Protein AF-A0A034VU36-F1 (afdb_monomer_lite)

pLDDT: mean 87.7, std 7.92, range [60.28, 95.69]

Secondary structure (DSSP, 8-state):
-HHHHHHHHHHHHHHHHHHHHHHHHHHHHHHHHHHHHHHH-TTTHHHHHHHHHHHHHHHHHHHHHHHHHHHHHH--HHHHHHHHHHHHHHHHHHHHHH---S---

Organism: Bactrocera dorsalis (NCBI:txid27457)

Sequence (105 aa):
VIIGKSISCQLIELFLFTLFGFVGGTGFHNNAVTVNPQDLAPSHSGSVFGLMNTVGAVPGFLGVYLAGHILEITQSWPIVFSTAAAINLVGWTVFMVFGSAEAIV

InterPro domains:
  IPR036259 MFS transporter superfamily [G3DSA:1.20.1250.20] (6-103)
  IPR036259 MFS transporter superfamily [SSF103473] (14-98)
  IPR050382 Major Facilitator Superfamily Sodium/Anion Cotransporter [PTHR11662] (14-102)

Foldseek 3Di:
DVVVVVVVVVVVVVVVVVVVVVVVVVVVVVVCLQCQLCLAEVPCSVVVSVVVVVVVVVCVVVLVVVLVVCCVPPVDPVVSVVVVVVVVVVVVVVCVVPPDSHYDD

Structure (mmCIF, N/CA/C/O backbone):
data_AF-A0A034VU36-F1
#
_entry.id   AF-A0A034VU36-F1
#
loop_
_atom_site.group_PDB
_atom_site.id
_atom_site.type_symbol
_atom_site.label_atom_id
_atom_site.label_alt_id
_atom_site.label_comp_id
_atom_site.label_asym_id
_atom_site.label_entity_id
_atom_site.label_seq_id
_atom_site.pdbx_PDB_ins_code
_atom_site.Cartn_x
_atom_site.Cartn_y
_atom_site.Cartn_z
_atom_site.occupancy
_atom_site.B_iso_or_equiv
_atom_site.auth_seq_id
_atom_site.auth_comp_id
_atom_site.auth_asym_id
_atom_site.auth_atom_id
_atom_site.pdbx_PDB_model_num
ATOM 1 N N . VAL A 1 1 ? -3.232 -3.026 43.964 1.00 60.28 1 VAL A N 1
ATOM 2 C CA . VAL A 1 1 ? -2.529 -1.825 43.439 1.00 60.28 1 VAL A CA 1
ATOM 3 C C . VAL A 1 1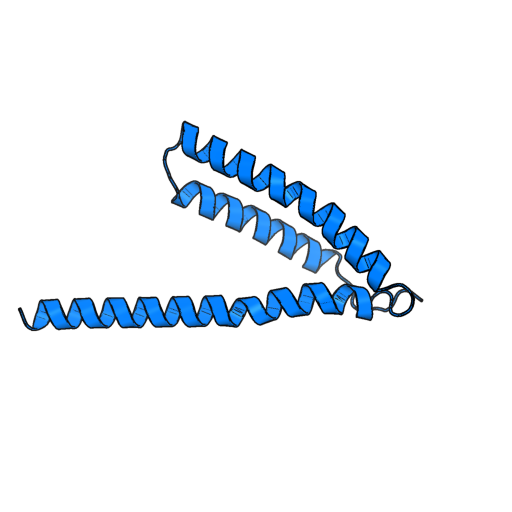 ? -1.257 -2.186 42.669 1.00 60.28 1 VAL A C 1
ATOM 5 O O . VAL A 1 1 ? -1.152 -1.799 41.516 1.00 60.28 1 VAL A O 1
ATOM 8 N N . ILE A 1 2 ? -0.335 -2.974 43.239 1.00 62.62 2 ILE A N 1
ATOM 9 C CA . ILE A 1 2 ? 0.940 -3.352 42.587 1.00 62.62 2 ILE A CA 1
ATOM 10 C C . ILE A 1 2 ? 0.723 -4.169 41.295 1.00 62.62 2 ILE A C 1
ATOM 12 O O . ILE A 1 2 ? 1.301 -3.850 40.263 1.00 62.62 2 ILE A O 1
ATOM 16 N N . ILE A 1 3 ? -0.194 -5.145 41.314 1.00 65.31 3 ILE A N 1
ATOM 17 C CA . ILE A 1 3 ? -0.531 -5.977 40.140 1.00 65.31 3 ILE A CA 1
ATOM 18 C C . ILE A 1 3 ? -1.170 -5.143 39.011 1.00 65.31 3 ILE A C 1
ATOM 20 O O . ILE A 1 3 ? -0.820 -5.305 37.848 1.00 65.31 3 ILE A O 1
ATOM 24 N N . GLY A 1 4 ? -2.043 -4.186 39.351 1.00 66.31 4 GLY A N 1
ATOM 25 C CA . GLY A 1 4 ? -2.653 -3.280 38.368 1.00 66.31 4 GLY A CA 1
ATOM 26 C C . GLY A 1 4 ? -1.633 -2.350 37.703 1.00 66.31 4 GLY A C 1
ATOM 27 O O . GLY A 1 4 ? -1.714 -2.112 36.505 1.00 66.31 4 GLY A O 1
ATOM 28 N N . LYS A 1 5 ? -0.619 -1.896 38.453 1.00 65.38 5 LYS A N 1
ATOM 29 C CA . LYS A 1 5 ? 0.476 -1.076 37.916 1.00 65.38 5 LYS A CA 1
ATOM 30 C C . LYS A 1 5 ? 1.408 -1.883 37.001 1.00 65.38 5 LYS A C 1
ATOM 32 O O . LYS A 1 5 ? 1.824 -1.364 35.975 1.00 65.38 5 LYS A O 1
ATOM 37 N N . SER A 1 6 ? 1.659 -3.155 37.325 1.00 68.62 6 SER A N 1
ATOM 38 C CA . SER A 1 6 ? 2.426 -4.077 36.470 1.00 68.62 6 SER A CA 1
ATOM 39 C C . SER A 1 6 ? 1.737 -4.325 35.124 1.00 68.62 6 SER A C 1
ATOM 41 O O . SER A 1 6 ? 2.384 -4.240 34.085 1.00 68.62 6 SER A O 1
ATOM 43 N N . ILE A 1 7 ? 0.421 -4.562 35.132 1.00 75.62 7 ILE A N 1
ATOM 44 C CA . ILE A 1 7 ? -0.364 -4.776 33.904 1.00 75.62 7 ILE A CA 1
ATOM 45 C C . ILE A 1 7 ? -0.395 -3.502 33.046 1.00 75.62 7 ILE A C 1
ATOM 47 O O . ILE A 1 7 ? -0.196 -3.575 31.835 1.00 75.62 7 ILE A O 1
ATOM 51 N N . SER A 1 8 ? -0.578 -2.323 33.653 1.00 73.94 8 SER A N 1
ATOM 52 C CA . SER A 1 8 ? -0.492 -1.048 32.926 1.00 73.94 8 SER A CA 1
ATOM 53 C C . SER A 1 8 ? 0.884 -0.821 32.288 1.00 73.94 8 SER A C 1
ATOM 55 O O . SER A 1 8 ? 0.943 -0.370 31.148 1.00 73.94 8 SER A O 1
ATOM 57 N N . CYS A 1 9 ? 1.981 -1.155 32.977 1.00 73.19 9 CYS A N 1
ATOM 58 C CA . CYS A 1 9 ? 3.335 -1.048 32.422 1.00 73.19 9 CYS A CA 1
ATOM 59 C C . CYS A 1 9 ? 3.548 -1.978 31.215 1.00 73.19 9 CYS A C 1
ATOM 61 O O . CYS A 1 9 ? 4.056 -1.525 30.194 1.00 73.19 9 CYS A O 1
ATOM 63 N N . GLN A 1 10 ? 3.091 -3.232 31.283 1.00 80.06 10 GLN A N 1
ATOM 64 C CA . GLN A 1 10 ? 3.210 -4.188 30.170 1.00 80.06 10 GLN A CA 1
ATOM 65 C C . GLN A 1 10 ? 2.419 -3.754 28.927 1.00 80.06 10 GLN A C 1
ATOM 67 O O . GLN A 1 10 ? 2.877 -3.928 27.799 1.00 80.06 10 GLN A O 1
ATOM 72 N N . LEU A 1 11 ? 1.242 -3.152 29.119 1.00 80.25 11 LEU A N 1
ATOM 73 C CA . LEU A 1 11 ? 0.445 -2.604 28.018 1.00 80.25 11 LEU A CA 1
ATOM 74 C C . LEU A 1 11 ? 1.139 -1.419 27.332 1.00 80.25 11 LEU A C 1
ATOM 76 O O . LEU A 1 11 ? 1.076 -1.297 26.110 1.00 80.25 11 LEU A O 1
ATOM 80 N N . ILE A 1 12 ? 1.825 -0.569 28.101 1.00 85.69 12 ILE A N 1
ATOM 81 C CA . ILE A 1 12 ? 2.596 0.558 27.559 1.00 85.69 12 ILE A CA 1
ATOM 82 C C . ILE A 1 12 ? 3.789 0.047 26.745 1.00 85.69 12 ILE A C 1
ATOM 84 O O . ILE A 1 12 ? 4.014 0.527 25.638 1.00 85.69 12 ILE A O 1
ATOM 88 N N . GLU A 1 13 ? 4.523 -0.948 27.243 1.00 84.25 13 GLU A N 1
ATOM 89 C CA . GLU A 1 13 ? 5.657 -1.535 26.515 1.00 84.25 13 GLU A CA 1
ATOM 90 C C . GLU A 1 13 ? 5.223 -2.175 25.189 1.00 84.25 13 GLU A C 1
ATOM 92 O O . GLU A 1 13 ? 5.851 -1.938 24.155 1.00 84.25 13 GLU A O 1
ATOM 97 N N . LEU A 1 14 ? 4.105 -2.909 25.183 1.00 85.69 14 LEU A N 1
ATOM 98 C CA . LEU A 1 14 ? 3.542 -3.495 23.963 1.00 85.69 14 LEU A CA 1
ATOM 99 C C . LEU A 1 14 ? 3.119 -2.420 22.945 1.00 85.69 14 LEU A C 1
ATOM 101 O O . LEU A 1 14 ? 3.349 -2.567 21.740 1.00 85.69 14 LEU A O 1
ATOM 105 N N . PHE A 1 15 ? 2.525 -1.324 23.418 1.00 86.56 15 PHE A N 1
ATOM 106 C CA . PHE A 1 15 ? 2.150 -0.191 22.574 1.00 86.56 15 PHE A CA 1
ATOM 107 C C . PHE A 1 15 ? 3.376 0.502 21.963 1.00 86.56 15 PHE A C 1
ATOM 109 O O . PHE A 1 15 ? 3.409 0.775 20.764 1.00 86.56 15 PHE A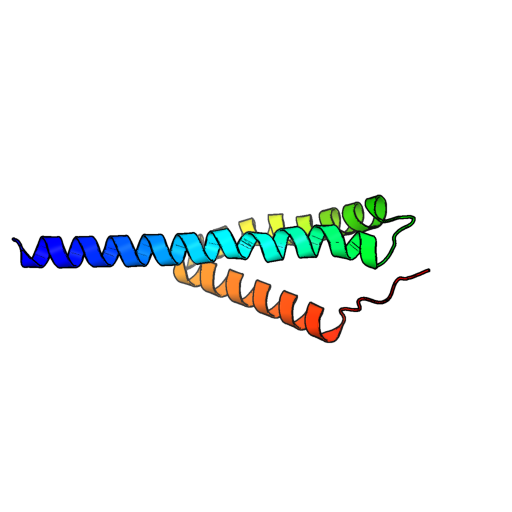 O 1
ATOM 116 N N . LEU A 1 16 ? 4.422 0.735 22.757 1.00 87.69 16 LEU A N 1
ATOM 117 C CA . LEU A 1 16 ? 5.662 1.338 22.266 1.00 87.69 16 LEU A CA 1
ATOM 118 C C . LEU A 1 16 ? 6.366 0.438 21.246 1.00 87.69 16 LEU A C 1
ATOM 120 O O . LEU A 1 16 ? 6.846 0.930 20.225 1.00 87.69 16 LEU A O 1
ATOM 124 N N . PHE A 1 17 ? 6.386 -0.875 21.482 1.00 89.06 17 PHE A N 1
ATOM 125 C CA . PHE A 1 17 ? 6.987 -1.835 20.560 1.00 89.06 17 PHE A CA 1
ATOM 126 C C . PHE A 1 17 ? 6.258 -1.873 19.209 1.00 89.06 17 PHE A C 1
ATOM 128 O O . PHE A 1 17 ? 6.892 -1.837 18.153 1.00 89.06 17 PHE A O 1
ATOM 135 N N . THR A 1 18 ? 4.923 -1.891 19.230 1.00 88.06 18 THR A N 1
ATOM 136 C CA . THR A 1 18 ? 4.108 -1.885 18.003 1.00 88.06 18 THR A CA 1
ATOM 137 C C . THR A 1 18 ? 4.236 -0.575 17.228 1.00 88.06 18 THR A C 1
ATOM 139 O O . THR A 1 18 ? 4.392 -0.612 16.006 1.00 88.06 18 THR A O 1
ATOM 142 N N . LEU A 1 19 ? 4.264 0.574 17.911 1.00 88.31 19 LEU A N 1
ATOM 143 C CA . LEU A 1 19 ? 4.527 1.860 17.262 1.00 88.31 19 LEU A CA 1
ATOM 144 C C . LEU A 1 19 ? 5.924 1.925 16.642 1.00 88.31 19 LEU A C 1
ATOM 146 O O . LEU A 1 19 ? 6.054 2.359 15.499 1.00 88.31 19 LEU A O 1
ATOM 150 N N . PHE A 1 20 ? 6.957 1.479 17.360 1.00 89.88 20 PHE A N 1
ATOM 151 C CA . PHE A 1 20 ? 8.325 1.482 16.842 1.00 89.88 20 PHE A CA 1
ATOM 152 C C . PHE A 1 20 ? 8.453 0.609 15.590 1.00 89.88 20 PHE A C 1
ATOM 154 O O . PHE A 1 20 ? 9.007 1.055 14.585 1.00 89.88 20 PHE A O 1
ATOM 161 N N . GLY A 1 21 ? 7.886 -0.601 15.620 1.00 87.81 21 GLY A N 1
ATOM 162 C CA . GLY A 1 21 ? 7.873 -1.496 14.464 1.00 87.81 21 GLY A CA 1
ATOM 163 C C . GLY A 1 21 ? 7.152 -0.889 13.258 1.00 87.81 21 GLY A C 1
ATOM 164 O O . GLY A 1 21 ? 7.669 -0.939 12.142 1.00 87.81 21 GLY A O 1
ATOM 165 N N . PHE A 1 22 ? 5.995 -0.257 13.478 1.00 87.38 22 PHE A N 1
ATOM 166 C CA . PHE A 1 22 ? 5.231 0.376 12.403 1.00 87.38 22 PHE A CA 1
ATOM 167 C C . PHE A 1 22 ? 5.967 1.576 11.799 1.00 87.38 22 PHE A C 1
ATOM 169 O O . PHE A 1 22 ? 6.152 1.638 10.584 1.00 87.38 22 PHE A O 1
ATOM 176 N N . VAL A 1 23 ? 6.442 2.503 12.638 1.00 89.31 23 VAL A N 1
ATOM 177 C CA . VAL A 1 23 ? 7.172 3.696 12.187 1.00 89.31 23 VAL A CA 1
ATOM 178 C C . VAL A 1 23 ? 8.473 3.299 11.490 1.00 89.31 23 VAL A C 1
ATOM 180 O O . VAL A 1 23 ? 8.754 3.818 10.412 1.00 89.31 23 VAL A O 1
ATOM 183 N N . GLY A 1 24 ? 9.222 2.331 12.025 1.00 88.31 24 GLY A N 1
ATOM 184 C CA . GLY A 1 24 ? 10.415 1.792 11.366 1.00 88.31 24 GLY A CA 1
ATOM 185 C C . GLY A 1 24 ? 10.103 1.193 9.989 1.00 88.31 24 GLY A C 1
ATOM 186 O O . GLY A 1 24 ? 10.822 1.448 9.022 1.00 88.31 24 GLY A O 1
ATOM 187 N N . GLY A 1 25 ? 8.981 0.478 9.867 1.00 86.94 25 GLY A N 1
ATOM 188 C CA . GLY A 1 25 ? 8.505 -0.101 8.610 1.00 86.94 25 GLY A CA 1
ATOM 189 C C . GLY A 1 25 ? 8.194 0.928 7.517 1.00 86.94 25 GLY A C 1
ATOM 190 O O . GLY A 1 25 ? 8.394 0.645 6.334 1.00 86.94 25 GLY A O 1
ATOM 191 N N . THR A 1 26 ? 7.785 2.148 7.885 1.00 88.44 26 THR A N 1
ATOM 192 C CA 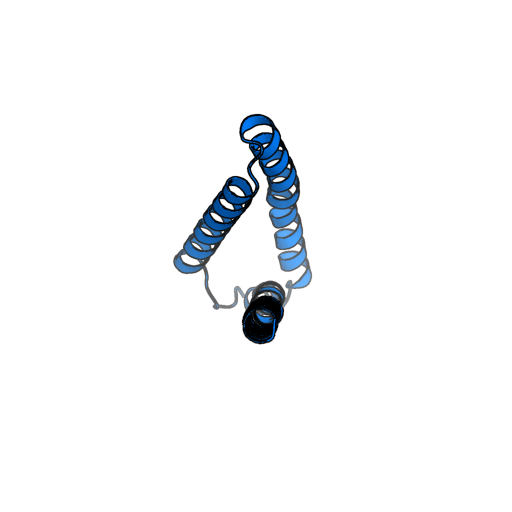. THR A 1 26 ? 7.514 3.217 6.903 1.00 88.44 26 THR A CA 1
ATOM 193 C C . THR A 1 26 ? 8.744 3.592 6.074 1.00 88.44 26 THR A C 1
ATOM 195 O O . THR A 1 26 ? 8.597 4.064 4.945 1.00 88.44 26 THR A O 1
ATOM 198 N N . GLY A 1 27 ? 9.957 3.332 6.577 1.00 88.56 27 GLY A N 1
ATOM 199 C CA . GLY A 1 27 ? 11.190 3.533 5.821 1.00 88.56 27 GLY A CA 1
ATOM 200 C C . GLY A 1 27 ? 11.211 2.719 4.527 1.00 88.56 27 GLY A C 1
ATOM 201 O O . GLY A 1 27 ? 11.517 3.265 3.471 1.00 88.56 27 GLY A O 1
ATOM 202 N N . PHE A 1 28 ? 10.815 1.445 4.567 1.00 87.06 28 PHE A N 1
ATOM 203 C CA . PHE A 1 28 ? 10.789 0.599 3.367 1.00 87.06 28 PHE A CA 1
ATOM 204 C C . PHE A 1 28 ? 9.824 1.135 2.309 1.00 87.06 28 PHE A C 1
ATOM 206 O O . PHE A 1 28 ? 10.173 1.185 1.134 1.00 87.06 28 PHE A O 1
ATOM 213 N N . HIS A 1 29 ? 8.645 1.600 2.730 1.00 87.56 29 HIS A N 1
ATOM 214 C CA . HIS A 1 29 ? 7.655 2.185 1.827 1.00 87.56 29 HIS A CA 1
ATOM 215 C C . HIS A 1 29 ? 8.186 3.449 1.139 1.00 87.56 29 HIS A C 1
ATOM 217 O O . HIS A 1 29 ? 8.167 3.541 -0.087 1.00 87.56 29 HIS A O 1
ATOM 223 N N . ASN A 1 30 ? 8.699 4.407 1.916 1.00 88.06 30 ASN A N 1
ATOM 224 C CA . ASN A 1 30 ? 9.159 5.686 1.373 1.00 88.06 30 ASN A CA 1
ATOM 225 C C . ASN A 1 30 ? 10.348 5.520 0.420 1.00 88.06 30 ASN A C 1
ATOM 227 O O . ASN A 1 30 ? 10.391 6.179 -0.615 1.00 88.06 30 ASN A O 1
ATOM 231 N N . ASN A 1 31 ? 11.290 4.629 0.742 1.00 88.50 31 ASN A N 1
ATOM 232 C CA . ASN A 1 31 ? 12.419 4.355 -0.144 1.00 88.50 31 ASN A CA 1
ATOM 233 C C . ASN A 1 31 ? 11.963 3.641 -1.420 1.00 88.50 31 ASN A C 1
ATOM 235 O O . ASN A 1 31 ? 12.355 4.053 -2.504 1.00 88.50 31 ASN A O 1
ATOM 239 N N . ALA A 1 32 ? 11.087 2.635 -1.323 1.00 86.69 32 ALA A N 1
ATOM 240 C CA . ALA A 1 32 ? 10.600 1.909 -2.497 1.00 86.69 32 ALA A CA 1
ATOM 241 C C . ALA A 1 32 ? 9.925 2.837 -3.521 1.00 86.69 32 ALA A C 1
ATOM 243 O O . ALA A 1 32 ? 10.176 2.727 -4.718 1.00 86.69 32 ALA A O 1
ATOM 244 N N . VAL A 1 33 ? 9.109 3.792 -3.062 1.00 88.06 33 VAL A N 1
ATOM 245 C CA . VAL A 1 33 ? 8.393 4.720 -3.954 1.00 88.06 33 VAL A CA 1
ATOM 246 C C . VAL A 1 33 ? 9.338 5.715 -4.640 1.00 88.06 33 VAL A C 1
ATOM 248 O O . VAL A 1 33 ? 9.080 6.101 -5.780 1.00 88.06 33 VAL A O 1
ATOM 251 N N . THR A 1 34 ? 10.424 6.133 -3.984 1.00 87.62 34 THR A N 1
ATOM 252 C CA . THR A 1 34 ? 11.349 7.143 -4.530 1.00 87.62 34 THR A CA 1
ATOM 253 C C . THR A 1 34 ? 12.438 6.558 -5.423 1.00 87.62 34 THR A C 1
ATOM 255 O O . THR A 1 34 ? 12.856 7.234 -6.367 1.00 87.62 34 THR A O 1
ATOM 258 N N . VAL A 1 35 ? 12.885 5.323 -5.165 1.00 89.62 35 VAL A N 1
ATOM 259 C CA . VAL A 1 35 ? 13.923 4.655 -5.975 1.00 89.62 35 VAL A CA 1
ATOM 260 C C . VAL A 1 35 ? 13.348 3.979 -7.217 1.00 89.62 35 VAL A C 1
ATOM 262 O O . VAL A 1 35 ? 13.966 4.041 -8.271 1.00 89.62 35 VAL A O 1
ATOM 265 N N . ASN A 1 36 ? 12.119 3.454 -7.157 1.00 89.62 36 ASN A N 1
ATOM 266 C CA . ASN A 1 36 ? 11.495 2.752 -8.284 1.00 89.62 36 ASN A CA 1
ATOM 267 C C . ASN A 1 36 ? 11.441 3.569 -9.603 1.00 89.62 36 ASN A C 1
ATOM 269 O O . ASN A 1 36 ? 11.794 3.021 -10.643 1.00 89.62 36 ASN A O 1
ATOM 273 N N . PRO A 1 37 ? 11.083 4.873 -9.622 1.00 88.75 37 PRO A N 1
ATOM 274 C CA . PRO A 1 37 ? 11.185 5.687 -10.839 1.00 88.75 37 PRO A CA 1
ATOM 275 C C . PRO A 1 37 ? 12.619 5.848 -11.362 1.00 88.75 37 PRO A C 1
ATOM 277 O O . PRO A 1 37 ? 12.813 6.007 -12.565 1.00 88.75 37 PRO A O 1
ATOM 280 N N . GLN A 1 38 ? 13.612 5.868 -10.467 1.00 88.38 38 GLN A N 1
ATOM 281 C CA . GLN A 1 38 ? 15.024 6.026 -10.828 1.00 88.38 38 GLN A CA 1
ATOM 282 C C . GLN A 1 38 ? 15.575 4.739 -11.438 1.00 88.38 38 GLN A C 1
ATOM 284 O O . GLN A 1 38 ? 16.279 4.810 -12.442 1.00 88.38 38 GLN A O 1
ATOM 289 N N . ASP A 1 39 ? 15.196 3.593 -10.874 1.00 88.88 39 ASP A N 1
ATOM 290 C CA . ASP A 1 39 ? 15.557 2.272 -11.387 1.00 88.88 39 ASP A CA 1
ATOM 291 C C . ASP A 1 39 ? 14.878 1.997 -12.739 1.00 88.88 39 ASP A C 1
ATOM 293 O O . ASP A 1 39 ? 15.511 1.486 -13.662 1.00 88.88 39 ASP A O 1
ATOM 297 N N . LEU A 1 40 ? 13.606 2.391 -12.890 1.00 86.81 40 LEU A N 1
ATOM 298 C CA . LEU A 1 40 ? 12.843 2.200 -14.128 1.00 86.81 40 LEU A CA 1
ATOM 299 C C . LEU A 1 40 ? 13.262 3.144 -15.259 1.00 86.81 40 LEU A C 1
ATOM 301 O O . LEU A 1 40 ? 13.291 2.714 -16.405 1.00 86.81 40 LEU A O 1
ATOM 305 N N . ALA A 1 41 ? 13.525 4.422 -14.978 1.00 87.69 41 ALA A N 1
ATOM 306 C CA . ALA A 1 41 ? 13.788 5.430 -16.009 1.00 87.69 41 ALA A CA 1
ATOM 307 C C . ALA A 1 41 ? 14.829 6.461 -15.532 1.00 87.69 41 ALA A C 1
ATOM 309 O O . ALA A 1 41 ? 14.475 7.600 -15.210 1.00 87.69 41 ALA A O 1
ATOM 310 N N . PRO A 1 42 ? 16.128 6.118 -15.509 1.00 84.75 42 PRO A N 1
ATOM 311 C CA . PRO A 1 42 ? 17.166 6.964 -14.913 1.00 84.75 42 PRO A CA 1
ATOM 312 C C . PRO A 1 42 ? 17.299 8.341 -15.584 1.00 84.75 42 PRO A C 1
ATOM 314 O O . PRO A 1 42 ? 17.563 9.336 -14.909 1.00 84.75 42 PRO A O 1
ATOM 317 N N . SER A 1 43 ? 17.058 8.429 -16.895 1.00 89.38 43 SER A N 1
ATOM 318 C CA . SER A 1 43 ? 17.118 9.675 -17.675 1.00 89.38 43 SER A CA 1
ATOM 319 C C . SER A 1 43 ? 15.904 10.599 -17.480 1.00 89.38 43 SER A C 1
ATOM 321 O O . SER A 1 43 ? 16.023 11.805 -17.685 1.00 89.38 43 SER A O 1
ATOM 323 N N . HIS A 1 44 ? 14.754 10.062 -17.048 1.00 88.38 44 HIS A N 1
ATOM 324 C CA . HIS A 1 44 ? 13.475 10.786 -16.926 1.00 88.38 44 HIS A CA 1
ATOM 325 C C . HIS A 1 44 ? 12.791 10.578 -15.559 1.00 88.38 44 HIS A C 1
ATOM 327 O O . HIS A 1 44 ? 11.578 10.761 -15.416 1.00 88.38 44 HIS A O 1
ATOM 333 N N . SER A 1 45 ? 13.566 10.216 -14.536 1.00 88.44 45 SER A N 1
ATOM 334 C CA . SER A 1 45 ? 13.079 9.773 -13.223 1.00 88.44 45 SER A CA 1
ATOM 335 C C . SER A 1 45 ? 12.172 10.794 -12.530 1.00 88.44 45 SER A C 1
ATOM 337 O O . SER A 1 45 ? 11.144 10.427 -11.960 1.00 88.44 45 SER A O 1
ATOM 339 N N . GLY A 1 46 ? 12.489 12.088 -12.644 1.00 89.0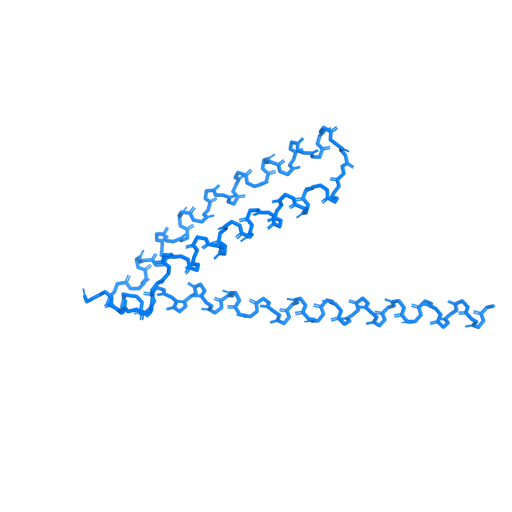0 46 GLY A N 1
ATOM 340 C CA . GLY A 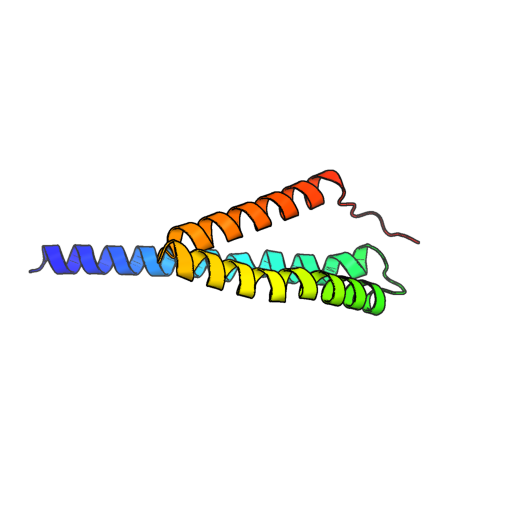1 46 ? 11.667 13.169 -12.094 1.00 89.00 46 GLY A CA 1
ATOM 341 C C . GLY A 1 46 ? 10.273 13.256 -12.725 1.00 89.00 46 GLY A C 1
ATOM 342 O O . GLY A 1 46 ? 9.285 13.443 -12.016 1.00 89.00 46 GLY A O 1
ATOM 343 N N . SER A 1 47 ? 10.165 13.071 -14.044 1.00 92.31 47 SER A N 1
ATOM 344 C CA . SER A 1 47 ? 8.877 13.074 -14.750 1.00 92.31 47 SER A CA 1
ATOM 345 C C . SER A 1 47 ? 8.044 11.840 -14.409 1.00 92.31 47 SER A C 1
ATOM 347 O O . SER A 1 47 ? 6.843 11.967 -14.163 1.00 92.31 47 SER A O 1
ATOM 349 N N . VAL A 1 48 ? 8.676 10.663 -14.332 1.00 91.00 48 VAL A N 1
ATOM 350 C CA . VAL A 1 48 ? 8.007 9.413 -13.934 1.00 91.00 48 VAL A CA 1
ATOM 351 C C . VAL A 1 48 ? 7.494 9.508 -12.497 1.00 91.00 48 VAL A C 1
ATOM 353 O O . VAL A 1 48 ? 6.326 9.213 -12.246 1.00 91.00 48 VAL A O 1
ATOM 356 N N . PHE A 1 49 ? 8.312 10.007 -11.566 1.00 91.81 49 PHE A N 1
ATOM 357 C CA . PHE A 1 49 ? 7.883 10.243 -10.188 1.00 91.81 49 PHE A CA 1
ATOM 358 C C . PHE A 1 49 ? 6.732 11.258 -10.105 1.00 91.81 49 PHE A C 1
ATOM 360 O O . PHE A 1 49 ? 5.770 11.046 -9.367 1.00 91.81 49 PHE A O 1
ATOM 367 N N . GLY A 1 50 ? 6.786 12.333 -10.899 1.00 92.69 50 GLY A N 1
ATOM 368 C CA . GLY A 1 50 ? 5.704 13.314 -10.995 1.00 92.69 50 GLY A CA 1
ATOM 369 C C . GLY A 1 50 ? 4.375 12.681 -11.416 1.00 92.69 50 GLY A C 1
ATOM 370 O O . GLY A 1 50 ? 3.360 12.890 -10.750 1.00 92.69 50 GLY A O 1
ATOM 371 N N . LEU A 1 51 ? 4.390 11.845 -12.459 1.00 92.81 51 LEU A N 1
ATOM 372 C CA . LEU A 1 51 ? 3.211 11.095 -12.906 1.00 92.81 51 LEU A CA 1
ATOM 373 C C . LEU A 1 51 ? 2.696 10.138 -11.828 1.00 92.81 51 LEU A C 1
ATOM 375 O O . LEU A 1 51 ? 1.494 10.118 -11.558 1.00 92.81 51 LEU A O 1
ATOM 379 N N . MET A 1 52 ? 3.588 9.389 -11.175 1.00 91.62 52 MET A N 1
ATOM 380 C CA . MET A 1 52 ? 3.223 8.501 -10.067 1.00 91.62 52 MET A CA 1
ATOM 381 C C . MET A 1 52 ? 2.530 9.267 -8.935 1.00 91.62 52 MET A C 1
ATOM 383 O O . MET A 1 52 ? 1.505 8.812 -8.431 1.00 91.62 52 MET A O 1
ATOM 387 N N . ASN A 1 53 ? 3.032 10.451 -8.573 1.00 92.25 53 ASN A N 1
ATOM 388 C CA . ASN A 1 53 ? 2.424 11.291 -7.543 1.00 92.25 53 ASN A CA 1
ATOM 389 C C . ASN A 1 53 ? 1.049 11.835 -7.972 1.00 92.25 53 ASN A C 1
ATOM 391 O O . ASN A 1 53 ? 0.112 11.845 -7.175 1.00 92.25 53 ASN A O 1
ATOM 395 N N . THR A 1 54 ? 0.884 12.240 -9.236 1.00 93.62 54 THR A N 1
ATOM 396 C CA . THR A 1 54 ? -0.423 12.677 -9.759 1.00 93.62 54 THR A CA 1
ATOM 397 C C . THR A 1 54 ? -1.449 11.545 -9.736 1.00 93.62 54 THR A C 1
ATOM 399 O O . THR A 1 54 ? -2.566 11.744 -9.261 1.00 93.62 54 THR A O 1
ATOM 402 N N . VAL A 1 55 ? -1.076 10.350 -10.202 1.00 92.06 55 VAL A N 1
ATOM 403 C CA . VAL A 1 55 ? -1.961 9.176 -10.168 1.00 92.06 55 VAL A CA 1
ATOM 404 C C . VAL A 1 55 ? -2.263 8.771 -8.724 1.00 92.06 55 VAL A C 1
ATOM 406 O O . VAL A 1 55 ? -3.412 8.472 -8.410 1.00 92.06 55 VAL A O 1
ATOM 409 N N . GLY A 1 56 ? -1.273 8.830 -7.828 1.00 90.25 56 GLY A N 1
ATOM 410 C CA . GLY A 1 56 ? -1.425 8.532 -6.401 1.00 90.25 56 GLY A CA 1
ATOM 411 C C . GLY A 1 56 ? -2.299 9.532 -5.633 1.00 90.25 56 GLY A C 1
ATOM 412 O O . GLY A 1 56 ? -2.955 9.154 -4.662 1.00 90.25 56 GLY A O 1
ATOM 413 N N . ALA A 1 57 ? -2.393 10.784 -6.086 1.00 92.94 57 ALA A N 1
ATOM 414 C CA . ALA A 1 57 ? -3.263 11.782 -5.466 1.00 92.94 57 ALA A CA 1
ATOM 415 C C . ALA A 1 57 ? -4.758 11.440 -5.611 1.00 92.94 57 ALA A C 1
ATOM 417 O O . ALA A 1 57 ? -5.553 11.769 -4.727 1.00 92.94 57 ALA A O 1
ATOM 418 N N . VAL A 1 58 ? -5.142 10.746 -6.691 1.00 92.44 58 VAL A N 1
ATOM 419 C CA . VAL A 1 58 ? -6.537 10.364 -6.967 1.00 92.44 58 VAL A CA 1
ATOM 420 C C . VAL A 1 58 ? -7.136 9.466 -5.871 1.00 92.44 58 VAL A C 1
ATOM 422 O O . VAL A 1 58 ? -8.133 9.856 -5.259 1.00 92.44 58 VAL A O 1
ATOM 425 N N . PRO A 1 59 ? -6.552 8.298 -5.543 1.00 89.88 59 PRO A N 1
ATOM 426 C CA . PRO A 1 59 ? -7.026 7.491 -4.425 1.00 89.88 59 PRO A CA 1
ATOM 427 C C . PRO A 1 59 ? -6.856 8.203 -3.076 1.00 89.88 59 PRO A C 1
ATOM 429 O O . PRO A 1 59 ? -7.610 7.907 -2.155 1.00 89.88 59 PRO A O 1
ATOM 432 N N . GLY A 1 60 ? -5.932 9.165 -2.957 1.00 89.00 60 GLY A N 1
ATOM 433 C CA . GLY A 1 60 ? -5.768 9.983 -1.755 1.00 89.00 60 GLY A CA 1
ATOM 434 C C . GLY A 1 60 ? -7.035 10.763 -1.391 1.00 89.00 60 GLY A C 1
ATOM 435 O O . GLY A 1 60 ? -7.544 10.624 -0.279 1.00 89.00 60 GLY A O 1
ATOM 436 N N . PHE A 1 61 ? -7.597 11.535 -2.327 1.00 91.44 61 PHE A N 1
ATOM 437 C CA . PHE A 1 61 ? -8.826 12.288 -2.042 1.00 91.44 61 PHE A CA 1
ATOM 438 C C . PHE A 1 61 ? -10.069 11.382 -1.990 1.00 91.44 61 PHE A C 1
ATOM 440 O O . PHE A 1 61 ? -10.936 11.583 -1.136 1.00 91.44 61 PHE A O 1
ATOM 447 N N . LEU A 1 62 ? -10.149 10.356 -2.851 1.00 93.25 62 LEU A N 1
ATOM 448 C CA . LEU A 1 62 ? -11.256 9.389 -2.832 1.00 93.25 62 LEU A CA 1
ATOM 449 C C . LEU A 1 62 ? -11.291 8.598 -1.520 1.00 93.25 62 LEU A C 1
ATOM 451 O O . LEU A 1 62 ? -12.367 8.346 -0.981 1.00 93.25 62 LEU A O 1
ATOM 455 N N . GLY A 1 63 ? -10.126 8.245 -0.979 1.00 92.31 63 GLY A N 1
ATOM 456 C CA . GLY A 1 63 ? -9.996 7.537 0.289 1.00 92.31 63 GLY A CA 1
ATOM 457 C C . GLY A 1 63 ? -10.559 8.331 1.466 1.00 92.31 63 GLY A C 1
ATOM 458 O O . GLY A 1 63 ? -11.254 7.759 2.302 1.00 92.31 63 GLY A O 1
ATOM 459 N N . VAL A 1 64 ? -10.337 9.651 1.504 1.00 93.44 64 VAL A N 1
ATOM 460 C CA . VAL A 1 64 ? -10.913 10.529 2.540 1.00 93.44 64 VAL A CA 1
ATOM 461 C C . VAL A 1 64 ? -12.439 10.548 2.452 1.00 93.44 64 VAL A C 1
ATOM 463 O O . VAL A 1 64 ? -13.114 10.405 3.472 1.00 93.44 64 VAL A O 1
ATOM 466 N N . TYR A 1 65 ? -12.988 10.669 1.240 1.00 94.62 65 TYR A N 1
ATOM 467 C CA . TYR A 1 65 ? -14.435 10.632 1.030 1.00 94.62 65 TYR A CA 1
ATOM 468 C C . TYR A 1 65 ? -15.041 9.287 1.459 1.00 94.62 65 TYR A C 1
ATOM 470 O O . TYR A 1 65 ? -16.017 9.258 2.209 1.00 94.62 65 TYR A O 1
ATOM 478 N N . LEU A 1 66 ? -14.428 8.172 1.048 1.00 93.31 66 LEU A N 1
ATOM 479 C CA . LEU A 1 66 ? -14.862 6.827 1.430 1.00 93.31 66 LEU A CA 1
ATOM 480 C C . LEU A 1 66 ? -14.813 6.618 2.947 1.00 93.31 66 LEU A C 1
ATOM 482 O O . LEU A 1 66 ? -15.762 6.084 3.515 1.00 93.31 66 LEU A O 1
ATOM 486 N N . ALA A 1 67 ? -13.749 7.068 3.616 1.00 94.00 67 ALA A N 1
ATOM 487 C CA . ALA A 1 67 ? -13.641 6.985 5.070 1.00 94.00 67 ALA A CA 1
ATOM 488 C C . ALA A 1 67 ? -14.762 7.771 5.770 1.00 94.00 67 ALA A C 1
ATOM 490 O O . ALA A 1 67 ? -15.382 7.251 6.698 1.00 94.00 67 ALA A O 1
ATOM 491 N N . GLY A 1 68 ? -15.061 8.984 5.293 1.00 93.50 68 GLY A N 1
ATOM 492 C CA . GLY A 1 68 ? -16.170 9.796 5.799 1.00 93.50 68 GLY A CA 1
ATOM 493 C C . GLY A 1 68 ? -17.524 9.108 5.627 1.00 93.50 68 GLY A C 1
ATOM 494 O O . GLY A 1 68 ? -18.289 9.016 6.584 1.00 93.50 68 GLY A O 1
ATOM 495 N N . HIS A 1 69 ? -17.784 8.545 4.447 1.00 94.69 69 HIS A N 1
ATOM 496 C CA . HIS A 1 69 ? -19.033 7.843 4.156 1.00 94.69 69 HIS A CA 1
ATOM 497 C C . HIS A 1 69 ? -19.212 6.566 4.995 1.00 94.69 69 HIS A C 1
ATOM 499 O O . HIS A 1 69 ? -20.290 6.308 5.532 1.00 94.69 69 HIS A O 1
ATOM 505 N N . ILE A 1 70 ? -18.143 5.779 5.168 1.00 93.44 70 ILE A N 1
ATOM 506 C CA . ILE A 1 70 ? -18.160 4.585 6.026 1.00 93.44 70 ILE A CA 1
ATOM 507 C C . ILE A 1 70 ? -18.455 4.979 7.474 1.00 93.44 70 ILE A C 1
ATOM 509 O O . ILE A 1 70 ? -19.254 4.313 8.138 1.00 93.44 70 ILE A O 1
ATOM 513 N N . LEU A 1 71 ? -17.830 6.050 7.968 1.00 94.38 71 LEU A N 1
ATOM 514 C CA . LEU A 1 71 ? -18.080 6.541 9.320 1.00 94.38 71 LEU A CA 1
ATOM 515 C C . LEU A 1 71 ? -19.510 7.038 9.482 1.00 94.38 71 LEU A C 1
ATOM 517 O O . LEU A 1 71 ? -20.128 6.706 10.484 1.00 94.38 71 LEU A O 1
ATOM 521 N N . GLU A 1 72 ? -20.061 7.755 8.507 1.00 94.75 72 GLU A N 1
ATOM 522 C CA . GLU A 1 72 ? -21.443 8.237 8.559 1.00 94.75 72 GLU A CA 1
ATOM 523 C C . GLU A 1 72 ? -22.440 7.085 8.756 1.00 94.75 72 GLU A C 1
ATOM 525 O O . GLU A 1 72 ? -23.275 7.150 9.658 1.00 94.75 72 GLU A O 1
ATOM 530 N N . ILE A 1 73 ? -22.288 5.994 7.998 1.00 93.94 73 ILE A N 1
ATOM 531 C CA . ILE A 1 73 ? -23.202 4.841 8.045 1.00 93.94 73 ILE A CA 1
ATOM 532 C C . ILE A 1 73 ? -22.947 3.943 9.263 1.00 93.94 73 ILE A C 1
ATOM 534 O O . ILE A 1 73 ? -23.887 3.486 9.909 1.00 93.94 73 ILE A O 1
ATOM 538 N N . THR A 1 74 ? -21.681 3.627 9.548 1.00 91.75 74 THR A N 1
ATOM 539 C CA . THR A 1 74 ? -21.324 2.556 10.499 1.00 91.75 74 THR A CA 1
ATOM 540 C C . THR A 1 74 ? -20.850 3.063 11.856 1.00 91.75 74 THR A C 1
ATOM 542 O O . THR A 1 74 ? -20.800 2.282 12.804 1.00 91.75 74 THR A O 1
ATOM 545 N N . GLN A 1 75 ? -20.455 4.339 11.947 1.00 92.38 75 GLN A N 1
ATOM 546 C CA . GLN A 1 75 ? -19.833 4.966 13.122 1.00 92.38 75 GLN A CA 1
ATOM 547 C C . GLN A 1 75 ? -18.639 4.164 13.686 1.00 92.38 75 GLN A C 1
ATOM 549 O O . GLN A 1 75 ? -18.310 4.258 14.868 1.00 92.38 75 GLN A O 1
ATOM 554 N N . SER A 1 76 ? -17.979 3.356 12.845 1.00 90.12 76 SER A N 1
ATOM 555 C CA . SER A 1 76 ? -16.992 2.360 13.267 1.00 90.12 76 SER A CA 1
ATOM 556 C C . SER A 1 76 ? -15.653 2.540 12.550 1.00 90.12 76 SER A C 1
ATOM 558 O O . SER A 1 76 ? -15.499 2.227 11.370 1.00 90.12 76 SER A O 1
ATOM 560 N N . TRP A 1 77 ? -14.642 2.992 13.296 1.00 92.50 77 TRP A N 1
ATOM 561 C CA . TRP A 1 77 ? -13.256 3.111 12.826 1.00 92.50 77 TRP A CA 1
ATOM 562 C C . TRP A 1 77 ? -12.598 1.787 12.411 1.00 92.50 77 TRP A C 1
ATOM 564 O O . TRP A 1 77 ? -11.872 1.792 11.415 1.00 92.50 77 TRP A O 1
ATOM 574 N N . PRO A 1 78 ? -12.841 0.645 13.090 1.00 94.44 78 PRO A N 1
ATOM 575 C CA . PRO A 1 78 ? -12.310 -0.639 12.641 1.00 94.44 78 PRO A CA 1
ATOM 576 C C . PRO A 1 78 ? -12.644 -0.959 11.179 1.00 94.44 78 PRO A C 1
ATOM 578 O O . PRO A 1 78 ? -11.769 -1.411 10.449 1.00 94.44 78 PRO A O 1
ATOM 581 N N . ILE A 1 79 ? -13.864 -0.654 10.722 1.00 92.75 79 ILE A N 1
ATOM 582 C CA . ILE A 1 79 ? -14.294 -0.920 9.340 1.00 92.75 79 ILE A CA 1
ATOM 583 C C . ILE A 1 79 ? -13.530 -0.037 8.344 1.00 92.75 79 ILE A C 1
ATOM 585 O O . ILE A 1 79 ? -13.124 -0.512 7.280 1.00 92.75 79 ILE A O 1
ATOM 589 N N . VAL A 1 80 ? -13.268 1.224 8.701 1.00 94.38 80 VAL A N 1
ATOM 590 C CA . VAL A 1 80 ? -12.440 2.137 7.896 1.00 94.38 80 VAL A CA 1
ATOM 591 C C . VAL A 1 80 ? -11.029 1.573 7.733 1.00 94.38 80 VAL A C 1
ATOM 593 O O . VAL A 1 80 ? -10.532 1.472 6.611 1.00 94.38 80 VAL A O 1
ATOM 596 N N . PHE A 1 81 ? -10.400 1.139 8.830 1.00 92.62 81 PHE A N 1
ATOM 597 C CA . PHE A 1 81 ? -9.052 0.567 8.786 1.00 92.62 81 PHE A CA 1
ATOM 598 C C . PHE A 1 81 ? -9.000 -0.765 8.034 1.00 92.62 81 PHE A C 1
ATOM 600 O O . PHE A 1 81 ? -8.072 -0.979 7.256 1.00 92.62 81 PHE A O 1
ATOM 607 N N . SER A 1 82 ? -9.998 -1.639 8.195 1.00 93.50 82 SER A N 1
ATOM 608 C CA . SER A 1 82 ? -10.091 -2.883 7.421 1.00 93.50 82 SER A CA 1
ATOM 609 C C . SER A 1 82 ? -10.243 -2.617 5.922 1.00 93.50 82 SER A C 1
ATOM 611 O O . SER A 1 82 ? -9.611 -3.292 5.111 1.00 93.50 82 SER A O 1
ATOM 613 N N . THR A 1 83 ? -11.019 -1.599 5.544 1.00 93.38 83 THR A N 1
ATOM 614 C CA . THR A 1 83 ? -11.176 -1.189 4.140 1.00 93.38 83 THR A CA 1
ATOM 615 C C . THR A 1 83 ? -9.866 -0.629 3.582 1.00 93.38 83 THR A C 1
ATOM 617 O O . THR A 1 83 ? -9.434 -1.026 2.500 1.00 93.38 83 THR A O 1
ATOM 620 N N . ALA A 1 84 ? -9.180 0.231 4.340 1.00 92.50 84 ALA A N 1
ATOM 621 C CA . ALA A 1 84 ? -7.863 0.739 3.963 1.00 92.50 84 ALA A CA 1
ATOM 622 C C . ALA A 1 84 ? -6.837 -0.398 3.806 1.00 92.50 84 ALA A C 1
ATOM 624 O O . ALA A 1 84 ? -6.071 -0.406 2.840 1.00 92.50 84 ALA A O 1
ATOM 625 N N . ALA A 1 85 ? -6.846 -1.388 4.703 1.00 93.44 85 ALA A N 1
ATOM 626 C CA . ALA A 1 85 ? -5.991 -2.567 4.601 1.00 93.44 85 ALA A CA 1
ATOM 627 C C . ALA A 1 85 ? -6.283 -3.377 3.327 1.00 93.44 85 ALA A C 1
ATOM 629 O O . ALA A 1 85 ? -5.348 -3.758 2.625 1.00 93.44 85 ALA A O 1
ATOM 630 N N . ALA A 1 86 ? -7.557 -3.580 2.977 1.00 94.94 86 ALA A N 1
ATOM 631 C CA . ALA A 1 86 ? -7.944 -4.276 1.750 1.00 94.94 86 ALA A CA 1
ATOM 632 C C . ALA A 1 86 ? -7.434 -3.556 0.488 1.00 94.94 86 ALA A C 1
ATOM 634 O O . ALA A 1 86 ? -6.866 -4.198 -0.393 1.00 94.94 86 ALA A O 1
ATOM 635 N N . ILE A 1 87 ? -7.560 -2.226 0.423 1.00 93.50 87 ILE A N 1
ATOM 636 C CA . ILE A 1 87 ? -7.045 -1.423 -0.701 1.00 93.50 87 ILE A CA 1
ATOM 637 C C . ILE A 1 87 ? -5.520 -1.568 -0.822 1.00 93.50 87 ILE A C 1
ATOM 639 O O . ILE A 1 87 ? -5.003 -1.774 -1.921 1.00 93.50 87 ILE A O 1
ATOM 643 N N . ASN A 1 88 ? -4.797 -1.518 0.301 1.00 92.00 88 ASN A N 1
ATOM 644 C CA . ASN A 1 88 ? -3.344 -1.708 0.312 1.00 92.00 88 ASN A CA 1
ATOM 645 C C . ASN A 1 88 ? -2.939 -3.117 -0.148 1.00 92.00 88 ASN A C 1
ATOM 647 O O . ASN A 1 88 ? -1.995 -3.252 -0.925 1.00 92.00 88 ASN A O 1
ATOM 651 N N . LEU A 1 89 ? -3.663 -4.161 0.271 1.00 95.25 89 LEU A N 1
ATOM 652 C CA . LEU A 1 89 ? -3.412 -5.536 -0.175 1.00 95.25 89 LEU A CA 1
ATOM 653 C C . LEU A 1 89 ? -3.633 -5.703 -1.681 1.00 95.25 89 LEU A C 1
ATOM 655 O O . LEU A 1 89 ? -2.847 -6.385 -2.339 1.00 95.25 89 LEU A O 1
ATOM 659 N N . VAL A 1 90 ? -4.662 -5.061 -2.240 1.00 94.88 90 VAL A N 1
ATOM 660 C CA . VAL A 1 90 ? -4.897 -5.058 -3.691 1.00 94.88 90 VAL A CA 1
ATOM 661 C C . VAL A 1 90 ? -3.735 -4.377 -4.411 1.00 94.88 90 VAL A C 1
ATOM 663 O O . VAL A 1 90 ? -3.179 -4.962 -5.339 1.00 94.88 90 VAL A O 1
ATOM 666 N N . GLY A 1 91 ? -3.313 -3.193 -3.955 1.00 91.25 91 GLY A N 1
ATOM 667 C CA . GLY A 1 91 ? -2.172 -2.474 -4.533 1.00 91.25 91 GLY A CA 1
ATOM 668 C C . GLY A 1 91 ? -0.872 -3.281 -4.479 1.00 91.25 91 GLY A C 1
ATOM 669 O O . GLY A 1 91 ? -0.170 -3.391 -5.483 1.00 91.25 91 GLY A O 1
ATOM 670 N N . TRP A 1 92 ? -0.590 -3.919 -3.342 1.00 92.50 92 TRP A N 1
ATOM 671 C CA . TRP A 1 92 ? 0.552 -4.821 -3.188 1.00 92.50 92 TRP A CA 1
ATOM 672 C C . TRP A 1 92 ? 0.482 -6.017 -4.143 1.00 92.50 92 TRP A C 1
ATOM 674 O O . TRP A 1 92 ? 1.470 -6.339 -4.799 1.00 92.50 92 TRP A O 1
ATOM 684 N N . THR A 1 93 ? -0.690 -6.641 -4.278 1.00 95.69 93 THR A N 1
ATOM 685 C CA . THR A 1 93 ? -0.887 -7.776 -5.191 1.00 95.69 93 THR A CA 1
ATOM 686 C C . THR A 1 93 ? -0.661 -7.367 -6.645 1.00 95.69 93 THR A C 1
ATOM 688 O O . THR A 1 93 ? 0.044 -8.060 -7.374 1.00 95.69 93 THR A O 1
ATOM 691 N N . VAL A 1 94 ? -1.204 -6.219 -7.064 1.00 93.75 94 VAL A N 1
ATOM 692 C CA . VAL A 1 94 ? -0.985 -5.670 -8.412 1.00 93.75 94 VAL A CA 1
ATOM 693 C C . VAL A 1 94 ? 0.505 -5.419 -8.644 1.00 93.75 94 VAL A C 1
ATOM 695 O O . VAL A 1 94 ? 1.039 -5.832 -9.671 1.00 93.75 94 VAL A O 1
ATOM 698 N N . PHE A 1 95 ? 1.199 -4.815 -7.678 1.00 90.06 95 PHE A N 1
ATOM 699 C CA . PHE A 1 95 ? 2.638 -4.587 -7.786 1.00 90.06 95 PHE A CA 1
ATOM 700 C C . PHE A 1 95 ? 3.435 -5.895 -7.882 1.00 90.06 95 PHE A C 1
ATOM 702 O O . PHE A 1 95 ? 4.351 -5.980 -8.687 1.00 90.06 95 PHE A O 1
ATOM 709 N N . MET A 1 96 ? 3.078 -6.941 -7.133 1.00 92.19 96 MET A N 1
ATOM 710 C CA . MET A 1 96 ? 3.759 -8.238 -7.245 1.00 92.19 96 MET A CA 1
ATOM 711 C C . MET A 1 96 ? 3.554 -8.927 -8.598 1.00 92.19 96 MET A C 1
ATOM 713 O O . MET A 1 96 ? 4.431 -9.664 -9.036 1.00 92.19 96 MET A O 1
ATOM 717 N N . VAL A 1 97 ? 2.402 -8.726 -9.242 1.00 94.50 97 VAL A N 1
ATOM 718 C CA . VAL A 1 97 ? 2.091 -9.363 -10.532 1.00 94.50 97 VAL A CA 1
ATOM 719 C C . VAL A 1 97 ? 2.715 -8.605 -11.706 1.00 94.50 97 VAL A C 1
ATOM 721 O O . VAL A 1 97 ? 3.156 -9.236 -12.663 1.00 94.50 97 VAL A O 1
ATOM 724 N N . PHE A 1 98 ? 2.744 -7.270 -11.650 1.00 89.62 98 PHE A N 1
ATOM 725 C CA . PHE A 1 98 ? 3.146 -6.421 -12.781 1.00 89.62 98 PHE A CA 1
ATOM 726 C C . PHE A 1 98 ? 4.464 -5.665 -12.581 1.00 89.62 98 PHE A C 1
ATOM 728 O O . PHE A 1 98 ? 4.977 -5.081 -13.534 1.00 89.62 98 PHE A O 1
ATOM 735 N N . GLY A 1 99 ? 4.995 -5.620 -11.361 1.00 84.38 99 GLY A N 1
ATOM 736 C CA . GLY A 1 99 ? 6.232 -4.913 -11.049 1.00 84.38 99 GLY A CA 1
ATOM 737 C C . GLY A 1 99 ? 7.436 -5.552 -11.736 1.00 84.38 99 GLY A C 1
ATOM 738 O O . GLY A 1 99 ? 7.584 -6.772 -11.749 1.00 84.38 99 GLY A O 1
ATOM 739 N N . SER A 1 100 ? 8.315 -4.713 -12.282 1.00 81.94 100 SER A N 1
ATOM 740 C CA . SER A 1 100 ? 9.610 -5.112 -12.834 1.00 81.94 100 SER A CA 1
ATOM 741 C C . SER A 1 100 ? 10.691 -4.164 -12.327 1.00 81.94 100 SER A C 1
ATOM 743 O O . SER A 1 100 ? 10.423 -2.987 -12.100 1.00 81.94 100 SER A O 1
ATOM 745 N N . ALA A 1 101 ? 11.901 -4.692 -12.155 1.00 75.12 101 ALA A N 1
ATOM 746 C CA . ALA A 1 101 ? 13.097 -3.929 -11.795 1.00 75.12 101 ALA A CA 1
ATOM 747 C C . ALA A 1 101 ? 14.029 -3.703 -13.000 1.00 75.12 101 ALA A C 1
ATOM 749 O O . ALA A 1 101 ? 15.167 -3.273 -12.834 1.00 75.12 101 ALA A O 1
ATOM 750 N N . GLU A 1 102 ? 13.583 -4.046 -14.210 1.00 81.62 102 GLU A N 1
ATOM 751 C CA . GLU A 1 102 ? 14.365 -3.835 -15.424 1.00 81.62 102 GLU A CA 1
ATOM 752 C C . GLU A 1 102 ? 14.223 -2.389 -15.908 1.00 81.62 102 GLU A C 1
ATOM 754 O O . GLU A 1 102 ? 13.112 -1.873 -16.047 1.00 81.62 102 GLU A O 1
ATOM 759 N N . ALA A 1 103 ? 15.362 -1.738 -16.151 1.00 76.38 103 ALA A N 1
ATOM 760 C CA . ALA A 1 103 ? 15.394 -0.364 -16.623 1.00 76.38 103 ALA A CA 1
ATOM 761 C C . ALA A 1 103 ? 14.793 -0.273 -18.030 1.00 76.38 103 ALA A C 1
ATOM 763 O O . ALA A 1 103 ? 15.208 -0.973 -18.958 1.00 76.38 103 ALA A O 1
ATOM 764 N N . ILE A 1 104 ? 13.829 0.627 -18.191 1.00 74.94 104 ILE A N 1
ATOM 765 C CA . ILE A 1 104 ? 13.258 0.986 -19.481 1.00 74.94 104 ILE A CA 1
ATOM 766 C C . ILE A 1 104 ? 14.211 2.023 -20.085 1.00 74.94 104 ILE A C 1
ATOM 768 O O . ILE A 1 104 ? 14.270 3.164 -19.625 1.00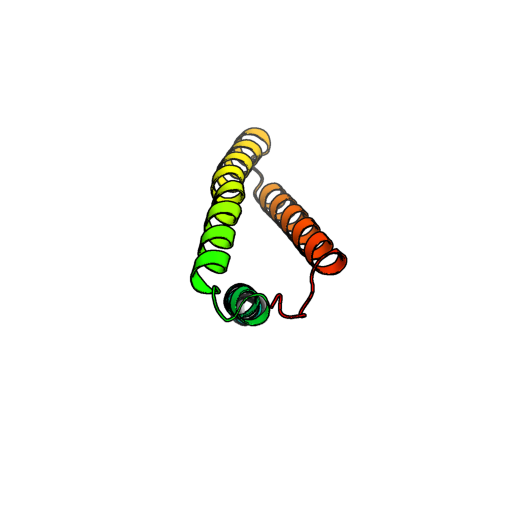 74.94 104 ILE A O 1
ATOM 772 N N . VAL A 1 105 ? 15.016 1.557 -21.047 1.00 62.09 105 VAL A N 1
ATOM 773 C CA . VAL A 1 105 ? 16.028 2.316 -21.814 1.00 62.09 105 VAL A CA 1
ATOM 774 C C . VAL A 1 105 ? 15.553 3.693 -22.265 1.00 62.09 105 VAL A C 1
ATOM 776 O O . VAL A 1 105 ? 14.438 3.779 -22.828 1.00 62.09 105 VAL A O 1
#

Radius of gyration: 19.58 Å; chains: 1; bounding box: 40×23×65 Å